Protein AF-A0A151KTA2-F1 (afdb_monomer)

Solvent-accessible surface area (backbone atoms only — not comparable to full-atom values): 4756 Å² total; per-residue (Å²): 134,83,81,78,67,82,59,58,68,58,54,52,51,52,52,51,50,43,20,61,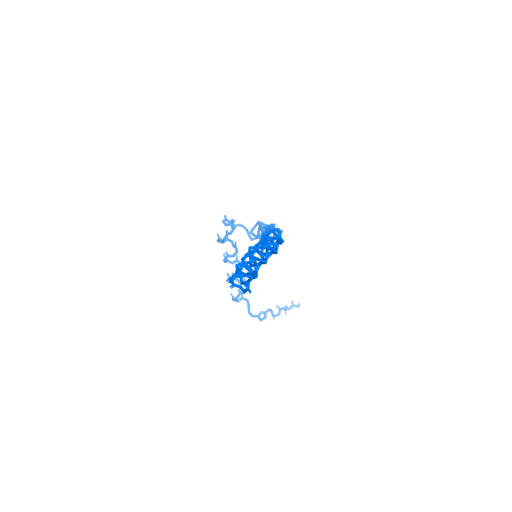78,58,71,32,95,46,69,70,58,14,53,54,50,48,51,53,48,52,53,49,52,50,54,52,49,52,53,53,50,54,52,49,54,51,52,52,52,51,51,51,53,51,50,53,52,54,50,52,50,51,55,51,50,53,52,51,50,55,54,56,66,75,73,110

Organism: NCBI:txid1763883

Foldseek 3Di:
DPPPPPCPVVVVVVLVVLCVVQVHPDSVSSVVSVVVVVVVVVVVVVVVVVVVVVVVVVVVVVVVVVVVVVVVVVVVVVVVVVVD

Radius of gyration: 28.85 Å; Cα contacts (8 Å, |Δi|>4): 17; chains: 1; bounding box: 74×25×71 Å

Sequence (84 aa):
MAITIRDTNEHEQMLSKLKEQTGETTLSKALLKGGYEAIRYRELYLSLKDENQRLQSELYENHKSISRFFDALDGLKDTMEKGA

Mean predicted aligned error: 9.0 Å

Secondary structure (DSSP, 8-state):
-----TTHHHHHHHHHHHHHHHT-SSHHHHHHHHHHHHHHHHHHHHHHHHHHHHHHHHHHHHHHHHHHHHHHHHHHHHHHHH--

pLDDT: mean 88.82, std 13.53, range [36.41, 98.25]

Structure (mmCIF, N/CA/C/O backbone):
data_AF-A0A151KTA2-F1
#
_entry.id   AF-A0A151KTA2-F1
#
loop_
_atom_site.group_PDB
_atom_site.id
_atom_site.type_symbol
_atom_site.label_atom_id
_atom_site.label_alt_id
_atom_site.label_comp_id
_atom_site.label_asym_id
_atom_site.label_entity_id
_atom_site.label_seq_id
_atom_site.pdbx_PDB_ins_code
_atom_site.Cartn_x
_atom_site.Cartn_y
_atom_site.Cartn_z
_atom_site.occupancy
_atom_site.B_iso_or_equiv
_atom_site.auth_seq_id
_atom_site.auth_comp_id
_atom_site.auth_asym_id
_atom_site.auth_atom_id
_atom_site.pdbx_PDB_model_num
ATOM 1 N N . MET A 1 1 ? -39.032 -11.686 18.192 1.00 36.41 1 MET A N 1
ATOM 2 C CA . MET A 1 1 ? -38.229 -12.018 16.996 1.00 36.41 1 MET A CA 1
ATOM 3 C C . MET A 1 1 ? -36.846 -12.423 17.460 1.00 36.41 1 MET A C 1
ATOM 5 O O . MET A 1 1 ? -36.097 -11.558 17.890 1.00 36.41 1 MET A O 1
ATOM 9 N N . ALA A 1 2 ? -36.522 -13.713 17.440 1.00 44.66 2 ALA A N 1
ATOM 10 C CA . ALA A 1 2 ? -35.137 -14.140 17.586 1.00 44.66 2 ALA A CA 1
ATOM 11 C C . ALA A 1 2 ? -34.528 -14.116 16.182 1.00 44.66 2 ALA A C 1
ATOM 13 O O . ALA A 1 2 ? -34.818 -14.997 15.378 1.00 44.66 2 ALA A O 1
ATOM 14 N N . ILE A 1 3 ? -33.753 -13.077 15.858 1.00 52.53 3 ILE A N 1
ATOM 15 C CA . ILE A 1 3 ? -32.851 -13.139 14.706 1.00 52.53 3 ILE A CA 1
ATOM 16 C C . ILE A 1 3 ? -31.832 -14.210 15.087 1.00 52.53 3 ILE A C 1
ATOM 18 O O . ILE A 1 3 ? -30.951 -13.970 15.907 1.00 52.53 3 ILE A O 1
ATOM 22 N N . THR A 1 4 ? -32.015 -15.430 14.590 1.00 56.38 4 THR A N 1
ATOM 23 C CA . THR A 1 4 ? -31.033 -16.499 14.757 1.00 56.38 4 THR A CA 1
ATOM 24 C C . THR A 1 4 ? -29.870 -16.145 13.840 1.00 56.38 4 THR A C 1
ATOM 26 O O . THR A 1 4 ? -29.845 -16.528 12.673 1.00 56.38 4 THR A O 1
ATOM 29 N N . ILE A 1 5 ? -28.955 -15.310 14.335 1.00 58.06 5 ILE A N 1
ATOM 30 C CA . ILE A 1 5 ? -27.685 -15.048 13.664 1.00 58.06 5 ILE A CA 1
ATOM 31 C C . ILE A 1 5 ? -26.963 -16.398 13.650 1.00 58.06 5 ILE A C 1
ATOM 33 O O . ILE A 1 5 ? -26.525 -16.882 14.691 1.00 58.06 5 ILE A O 1
ATOM 37 N N . ARG A 1 6 ? -26.934 -17.068 12.494 1.00 61.16 6 ARG A N 1
ATOM 38 C CA . ARG A 1 6 ? -25.995 -18.172 12.276 1.00 61.16 6 ARG A CA 1
ATOM 39 C C . ARG A 1 6 ? -24.586 -17.569 12.387 1.00 61.16 6 ARG A C 1
ATOM 41 O O . ARG A 1 6 ? -24.385 -16.444 11.941 1.00 61.16 6 ARG A O 1
ATOM 48 N N . ASP A 1 7 ? -23.683 -18.281 13.056 1.00 65.31 7 ASP A N 1
ATOM 49 C CA . ASP A 1 7 ? -22.279 -17.898 13.296 1.00 65.31 7 ASP A CA 1
ATOM 50 C C . ASP A 1 7 ? -22.002 -16.850 14.395 1.00 65.31 7 ASP A C 1
ATO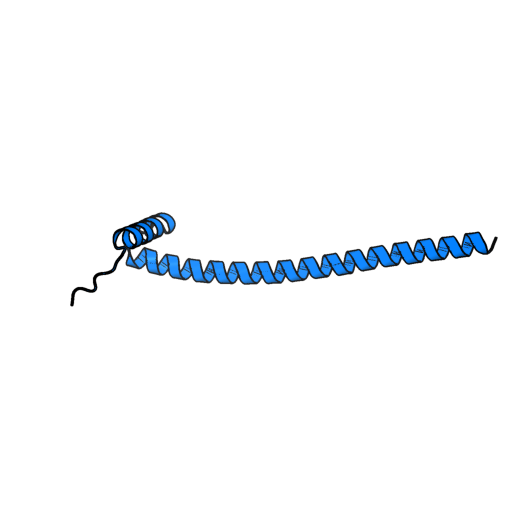M 52 O O . ASP A 1 7 ? -21.050 -16.072 14.318 1.00 65.31 7 ASP A O 1
ATOM 56 N N . THR A 1 8 ? -22.761 -16.872 15.500 1.00 75.62 8 THR A N 1
ATOM 57 C CA . THR A 1 8 ? -22.471 -16.047 16.698 1.00 75.62 8 THR A CA 1
ATOM 58 C C . THR A 1 8 ? -21.042 -16.204 17.221 1.00 75.62 8 THR A C 1
ATOM 60 O O . THR A 1 8 ? -20.444 -15.219 17.644 1.00 75.62 8 THR A O 1
ATOM 63 N N . ASN A 1 9 ? -20.475 -17.413 17.149 1.00 81.12 9 ASN A N 1
ATOM 64 C CA . ASN A 1 9 ? -19.099 -17.670 17.582 1.00 81.12 9 ASN A CA 1
ATOM 65 C C . ASN A 1 9 ? -18.074 -16.919 16.722 1.00 81.12 9 ASN A C 1
ATOM 67 O O . ASN A 1 9 ? -17.114 -16.367 17.252 1.00 81.12 9 ASN A O 1
ATOM 71 N N . GLU A 1 10 ? -18.267 -16.875 15.403 1.00 82.38 10 GLU A N 1
ATOM 72 C CA . GLU A 1 10 ? -17.358 -16.157 14.504 1.00 82.38 10 GLU A CA 1
ATOM 73 C C . GLU A 1 10 ? -17.472 -14.648 14.706 1.00 82.38 10 GLU A C 1
ATOM 75 O O . GLU A 1 10 ? -16.465 -13.939 14.760 1.00 82.38 10 GLU A O 1
ATOM 80 N N . HIS A 1 11 ? -18.699 -14.163 14.899 1.00 83.31 11 HIS 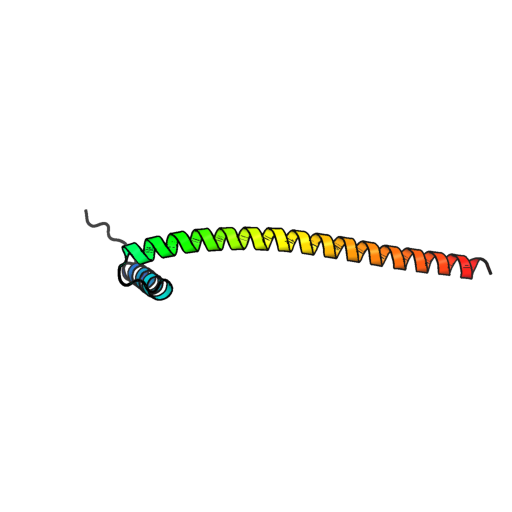A N 1
ATOM 81 C CA . HIS A 1 11 ? -18.959 -12.761 15.189 1.00 83.31 11 HIS A CA 1
ATOM 82 C C . HIS A 1 11 ? -18.310 -12.319 16.509 1.00 83.31 11 HIS A C 1
ATOM 84 O O . HIS A 1 11 ? -17.671 -11.267 16.557 1.00 83.31 11 HIS A O 1
ATOM 90 N N . GLU A 1 12 ? -18.408 -13.121 17.571 1.00 85.00 12 GLU A N 1
AT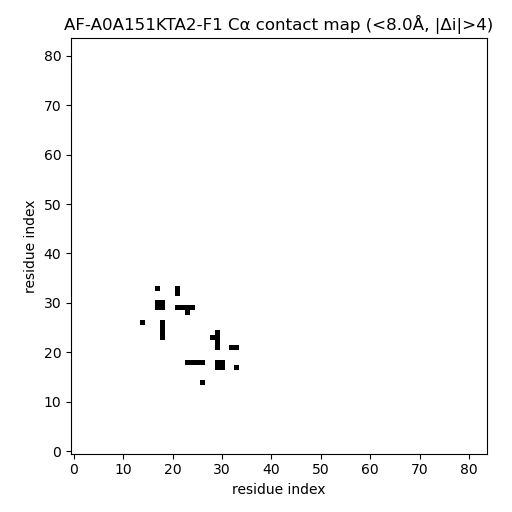OM 91 C CA . GLU A 1 12 ? -17.718 -12.849 18.838 1.00 85.00 12 GLU A CA 1
ATOM 92 C C . GLU A 1 12 ? -16.196 -12.880 18.686 1.00 85.00 12 GLU A C 1
ATOM 94 O O . GLU A 1 12 ? -15.515 -11.980 19.183 1.00 85.00 12 GLU A O 1
ATOM 99 N N . GLN A 1 13 ? -15.651 -13.853 17.950 1.00 89.12 13 GLN A N 1
ATOM 100 C CA . GLN A 1 13 ? -14.213 -13.923 17.678 1.00 89.12 13 GLN A CA 1
ATOM 101 C C . GLN A 1 13 ? -13.718 -12.698 16.905 1.00 89.12 13 GLN A C 1
ATOM 103 O O . GLN A 1 13 ? -12.673 -12.137 17.243 1.00 89.12 13 GLN A O 1
ATOM 108 N N . MET A 1 14 ? -14.466 -12.252 15.895 1.00 88.62 14 MET A N 1
ATOM 109 C CA . MET A 1 14 ? -14.145 -11.054 15.122 1.00 88.62 14 MET A CA 1
ATOM 110 C C . MET A 1 14 ? -14.135 -9.807 16.014 1.00 88.62 14 MET A C 1
ATOM 112 O O . MET A 1 14 ? -13.186 -9.025 15.972 1.00 88.62 14 MET A O 1
ATOM 116 N N . LEU A 1 15 ? -15.158 -9.628 16.853 1.00 89.81 15 LEU A N 1
ATOM 117 C CA . LEU A 1 15 ? -15.258 -8.473 17.749 1.00 89.81 15 LEU A CA 1
ATOM 118 C C . LEU A 1 15 ? -14.184 -8.499 18.849 1.00 89.81 15 LEU A C 1
ATOM 120 O O . LEU A 1 15 ? -13.664 -7.446 19.219 1.00 89.81 15 LEU A O 1
ATOM 124 N N . SER A 1 16 ? -13.816 -9.685 19.340 1.00 89.81 16 SER A N 1
ATOM 125 C CA . SER A 1 16 ? -12.713 -9.858 20.291 1.00 89.81 16 SER A CA 1
ATOM 126 C C . SER A 1 16 ? -11.372 -9.475 19.666 1.00 89.81 16 SER A C 1
ATOM 128 O O . SER A 1 16 ? -10.630 -8.689 20.253 1.00 89.81 16 SER A O 1
ATOM 130 N N . LYS A 1 17 ? -11.090 -9.946 18.444 1.00 91.75 17 LYS A N 1
ATOM 131 C CA . LYS A 1 17 ? -9.884 -9.562 17.694 1.00 91.75 17 LYS A CA 1
ATOM 132 C C . LYS A 1 17 ? -9.844 -8.063 17.418 1.00 91.75 17 LYS A C 1
ATOM 134 O O . LYS A 1 17 ? -8.802 -7.442 17.585 1.00 91.75 17 LYS A O 1
ATOM 139 N N . LEU A 1 18 ? -10.978 -7.462 17.054 1.00 92.06 18 LEU A N 1
ATOM 140 C CA . LEU A 1 18 ? -11.057 -6.022 16.822 1.00 92.06 18 LEU A CA 1
ATOM 141 C C . LEU A 1 18 ? -10.724 -5.225 18.090 1.00 92.06 18 LEU A C 1
ATOM 143 O O . LEU A 1 18 ? -9.992 -4.239 18.025 1.00 92.06 18 LEU A O 1
ATOM 147 N N . LYS A 1 19 ? -11.227 -5.649 19.255 1.00 92.62 19 LYS A N 1
ATOM 148 C CA . LYS A 1 19 ? -10.882 -5.034 20.546 1.00 92.62 19 LYS A CA 1
ATOM 149 C C . LYS A 1 19 ? -9.394 -5.140 20.858 1.00 92.62 19 LYS A C 1
ATOM 151 O O . LYS A 1 19 ? -8.800 -4.152 21.277 1.00 92.62 19 LYS A O 1
ATOM 156 N N . GLU A 1 20 ? -8.798 -6.303 20.620 1.00 93.12 20 GLU A N 1
ATOM 157 C CA . GLU A 1 20 ? -7.365 -6.529 20.815 1.00 93.12 20 GLU A CA 1
ATOM 158 C C . GLU A 1 20 ? -6.526 -5.637 19.888 1.00 93.12 20 GLU A C 1
ATOM 160 O O . GLU A 1 20 ? -5.675 -4.887 20.359 1.00 93.12 20 GLU A O 1
ATOM 165 N N . GLN A 1 21 ? -6.832 -5.630 18.589 1.00 91.31 21 GLN A N 1
ATOM 166 C CA . GLN A 1 21 ? -6.135 -4.821 17.582 1.00 91.31 21 GLN A CA 1
ATOM 167 C C . GLN A 1 21 ? -6.252 -3.318 17.837 1.00 91.31 21 GLN A C 1
ATOM 169 O O . GLN A 1 21 ? -5.319 -2.562 17.576 1.00 91.31 21 GLN A O 1
ATOM 174 N N . THR A 1 22 ? -7.401 -2.870 18.342 1.00 90.38 22 THR A N 1
ATOM 175 C CA . THR A 1 22 ? -7.629 -1.454 18.653 1.00 90.38 22 THR A CA 1
ATOM 176 C C . THR A 1 22 ? -7.143 -1.068 20.051 1.00 90.38 22 THR A C 1
ATOM 178 O O . THR A 1 22 ? -7.035 0.126 20.333 1.00 90.38 22 THR A O 1
ATOM 181 N N . GLY A 1 23 ? -6.825 -2.033 20.920 1.00 91.25 23 GLY A N 1
ATOM 182 C CA . GLY A 1 23 ? -6.473 -1.806 22.325 1.00 91.25 23 GLY A CA 1
ATOM 183 C C . GLY A 1 23 ? -7.628 -1.256 23.171 1.00 91.25 23 GLY A C 1
ATOM 184 O O . GLY A 1 23 ? -7.397 -0.703 24.245 1.0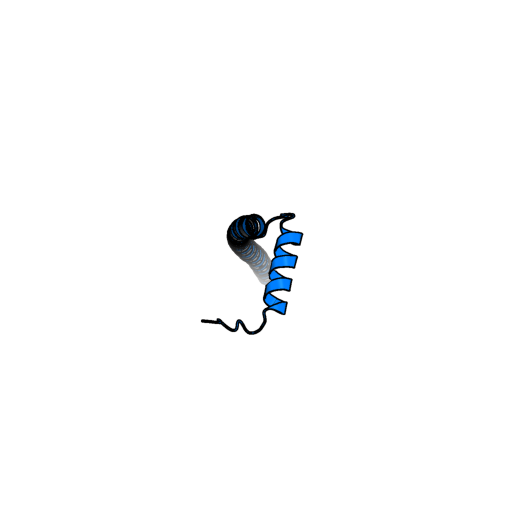0 91.25 23 GLY A O 1
ATOM 185 N N . GLU A 1 24 ? -8.870 -1.353 22.689 1.00 92.00 24 GLU A N 1
ATOM 186 C CA . GLU A 1 24 ? -10.031 -0.735 23.328 1.00 92.00 24 GLU A CA 1
ATOM 187 C C . GLU A 1 24 ? -10.802 -1.729 24.204 1.00 92.00 24 GLU A C 1
ATOM 189 O O . GLU A 1 24 ? -11.169 -2.834 23.802 1.00 92.00 24 GLU A O 1
ATOM 194 N N . THR A 1 25 ? -11.147 -1.299 25.417 1.00 86.31 25 THR A N 1
ATOM 195 C CA . THR A 1 25 ? -11.852 -2.139 26.400 1.00 86.31 25 THR A CA 1
ATOM 196 C C . THR A 1 25 ? -13.349 -2.273 26.113 1.00 86.31 25 THR A C 1
ATOM 198 O O . THR A 1 25 ? -13.983 -3.267 26.481 1.00 86.31 25 THR A O 1
ATOM 201 N N . THR A 1 26 ? -13.934 -1.303 25.407 1.00 91.25 26 THR A N 1
ATOM 202 C CA . THR A 1 26 ? -15.366 -1.276 25.066 1.00 91.25 26 THR A CA 1
ATOM 203 C C . THR A 1 26 ? -15.584 -1.528 23.582 1.00 91.25 26 THR A C 1
ATOM 205 O O . THR A 1 26 ? -14.827 -1.038 22.746 1.00 91.25 26 THR A O 1
ATOM 208 N N . LEU A 1 27 ? -16.642 -2.273 23.254 1.00 88.94 27 LEU A N 1
ATOM 209 C CA . LEU A 1 27 ? -16.914 -2.669 21.874 1.00 88.94 27 LEU A CA 1
ATOM 210 C C . LEU A 1 27 ? -17.192 -1.461 20.971 1.00 88.94 27 LEU A C 1
ATOM 212 O O . LEU A 1 27 ? -16.662 -1.383 19.870 1.00 88.94 27 LEU A O 1
ATOM 216 N N . SER A 1 28 ? -17.966 -0.490 21.458 1.00 91.06 28 SER A N 1
ATOM 217 C CA . SER A 1 28 ? -18.300 0.713 20.695 1.00 91.06 28 SER A CA 1
ATOM 218 C C . SER A 1 28 ? -17.059 1.531 20.329 1.00 91.06 28 SER A C 1
ATOM 220 O O . SER A 1 28 ? -16.951 1.997 19.199 1.00 91.06 28 SER A O 1
ATOM 222 N N . LYS A 1 29 ? -16.087 1.665 21.246 1.00 91.12 29 LYS A N 1
ATOM 223 C CA . LYS A 1 29 ? -14.812 2.342 20.951 1.00 91.12 29 LYS A CA 1
ATOM 224 C C . LYS A 1 29 ? -13.967 1.554 19.954 1.00 91.12 29 LYS A C 1
ATOM 226 O O . LYS A 1 29 ? -13.433 2.159 19.031 1.00 91.12 29 LYS A O 1
ATOM 231 N N . ALA A 1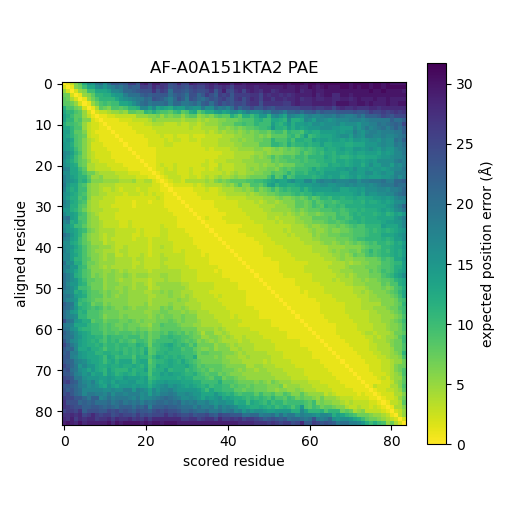 30 ? -13.903 0.229 20.099 1.00 93.38 30 ALA A N 1
ATOM 232 C CA . ALA A 1 30 ? -13.198 -0.639 19.158 1.00 93.38 30 ALA A CA 1
ATOM 233 C C . ALA A 1 30 ? -13.775 -0.528 17.737 1.00 93.38 30 ALA A C 1
ATOM 235 O O . ALA A 1 30 ? -13.027 -0.393 16.776 1.00 93.38 30 ALA A O 1
ATOM 236 N N . LEU A 1 31 ? -15.104 -0.506 17.600 1.00 93.25 31 LEU A N 1
ATOM 237 C CA . LEU A 1 31 ? -15.780 -0.338 16.311 1.00 93.25 31 LEU A CA 1
ATOM 238 C C . LEU A 1 31 ? -15.529 1.040 15.695 1.00 93.25 31 LEU A C 1
ATOM 240 O O . LEU A 1 31 ? -15.208 1.124 14.514 1.00 93.25 31 LEU A O 1
ATOM 244 N N . LEU A 1 32 ? -15.634 2.112 16.486 1.00 94.00 32 LEU A N 1
ATOM 245 C CA . LEU A 1 32 ? -15.357 3.468 16.005 1.00 94.00 32 LEU A CA 1
ATOM 246 C C . LEU A 1 32 ? -13.906 3.601 15.538 1.00 94.00 32 LEU A C 1
ATOM 248 O O . LEU A 1 32 ? -13.654 4.038 14.418 1.00 94.00 32 LEU A O 1
ATOM 252 N N . LYS A 1 33 ? -12.957 3.181 16.376 1.00 93.44 33 LYS A N 1
ATOM 253 C CA . LYS A 1 33 ? -11.526 3.246 16.072 1.00 93.44 33 LYS A CA 1
ATOM 254 C C . LYS A 1 33 ? -11.168 2.372 14.876 1.00 93.44 33 LYS A C 1
ATOM 256 O O . LYS A 1 33 ? -10.510 2.849 13.962 1.00 93.44 33 LYS A O 1
ATOM 261 N N . GLY A 1 34 ? -11.669 1.138 14.837 1.00 93.94 34 GLY A N 1
ATOM 262 C CA . GLY A 1 34 ? -11.498 0.238 13.700 1.00 93.94 34 GLY A CA 1
ATOM 263 C C . GLY A 1 34 ? -12.066 0.810 12.401 1.00 93.94 34 GLY A C 1
ATOM 264 O O . GLY A 1 34 ? -11.430 0.699 11.358 1.00 93.94 34 GLY A O 1
ATOM 265 N N . GLY A 1 35 ? -13.220 1.481 12.463 1.00 94.31 35 GLY A N 1
ATOM 266 C CA . GLY A 1 35 ? -13.817 2.161 11.314 1.00 94.31 35 GLY A CA 1
ATOM 267 C C . GLY A 1 35 ? -12.949 3.303 10.782 1.00 94.31 35 GLY A C 1
ATOM 268 O O . GLY A 1 35 ? -12.692 3.363 9.581 1.00 94.31 35 GLY A O 1
ATOM 269 N N . TYR A 1 36 ? -12.448 4.175 11.662 1.00 95.69 36 TYR A N 1
ATOM 270 C CA . TYR A 1 36 ? -11.548 5.261 11.257 1.00 95.69 36 TYR A CA 1
ATOM 271 C C . TYR A 1 36 ? -10.216 4.744 10.707 1.00 95.69 36 TYR A C 1
ATOM 273 O O . TYR A 1 36 ? -9.754 5.234 9.677 1.00 95.69 36 TYR A O 1
ATOM 281 N N . GLU A 1 37 ? -9.623 3.729 11.338 1.00 95.06 37 GLU A N 1
ATOM 282 C CA . GLU A 1 37 ? -8.394 3.106 10.837 1.00 95.06 37 GLU A CA 1
ATOM 283 C C . GLU A 1 37 ? -8.618 2.451 9.468 1.00 95.06 37 GLU A C 1
ATOM 285 O O . GLU A 1 37 ? -7.795 2.614 8.572 1.00 95.06 37 GLU A O 1
ATOM 290 N N . ALA A 1 38 ? -9.753 1.782 9.240 1.00 95.50 38 ALA A N 1
ATOM 291 C CA . ALA A 1 38 ? -10.071 1.197 7.936 1.00 95.50 38 ALA A CA 1
ATOM 292 C C . ALA A 1 38 ? -10.162 2.256 6.822 1.00 95.50 38 ALA A C 1
ATOM 294 O O . ALA A 1 38 ? -9.650 2.039 5.720 1.00 95.50 38 ALA A O 1
ATOM 295 N N . ILE A 1 39 ? -10.773 3.412 7.108 1.00 96.44 39 ILE A N 1
ATOM 296 C CA . ILE A 1 39 ? -10.822 4.550 6.175 1.00 96.44 39 ILE A CA 1
ATOM 297 C C . ILE A 1 39 ? -9.406 5.060 5.897 1.00 96.44 39 ILE A C 1
ATOM 299 O O . ILE A 1 39 ? -9.004 5.168 4.739 1.00 96.44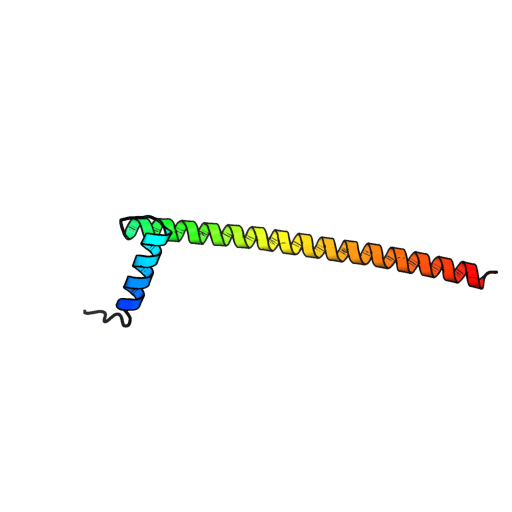 39 ILE A O 1
ATOM 303 N N . ARG A 1 40 ? -8.617 5.284 6.950 1.00 96.50 40 ARG A N 1
ATOM 304 C CA . ARG A 1 40 ? -7.240 5.771 6.842 1.00 96.50 40 ARG A CA 1
ATOM 305 C C . ARG A 1 40 ? -6.346 4.827 6.039 1.00 96.50 40 ARG A C 1
ATOM 307 O O . ARG A 1 40 ? -5.593 5.274 5.178 1.00 96.50 40 ARG A O 1
ATOM 314 N N . TYR A 1 41 ? -6.428 3.521 6.286 1.00 96.44 41 TYR A N 1
ATOM 315 C CA . TYR A 1 41 ? -5.653 2.529 5.543 1.00 96.44 41 TYR A CA 1
ATOM 316 C C . TYR A 1 41 ? -6.055 2.467 4.074 1.00 96.44 41 TYR A C 1
ATOM 318 O O . TYR A 1 41 ? -5.191 2.304 3.214 1.00 96.44 41 TYR A O 1
ATOM 326 N N . ARG A 1 42 ? -7.344 2.640 3.766 1.00 97.12 42 ARG A N 1
ATOM 327 C CA . ARG A 1 42 ? -7.807 2.751 2.382 1.00 97.12 42 ARG A CA 1
ATOM 328 C C . ARG A 1 42 ? -7.203 3.971 1.692 1.00 97.12 42 ARG A C 1
ATOM 330 O O . ARG A 1 42 ? -6.715 3.840 0.574 1.00 97.12 42 ARG A O 1
ATOM 337 N N . GLU A 1 43 ? -7.235 5.134 2.332 1.00 97.44 43 GLU A N 1
ATOM 338 C CA . GLU A 1 43 ? -6.656 6.365 1.780 1.00 97.44 43 GLU A CA 1
ATOM 339 C C . GLU A 1 43 ? -5.144 6.228 1.563 1.00 97.44 43 GLU A C 1
ATOM 341 O O . GLU A 1 43 ? -4.639 6.554 0.488 1.00 97.44 43 GLU A O 1
ATOM 346 N N . LEU A 1 44 ? -4.435 5.654 2.540 1.00 97.88 44 LEU A N 1
ATOM 347 C CA . LEU A 1 44 ? -3.006 5.364 2.434 1.00 97.88 44 LEU A CA 1
ATOM 348 C C . LEU A 1 44 ? -2.704 4.421 1.265 1.00 97.88 44 LEU A C 1
ATOM 350 O O . LEU A 1 44 ? -1.782 4.675 0.493 1.00 97.88 44 LEU A O 1
ATOM 354 N N . TYR A 1 45 ? -3.486 3.351 1.116 1.00 97.94 45 TYR A N 1
ATOM 355 C CA . TYR A 1 45 ? -3.330 2.409 0.013 1.00 97.94 45 TYR A CA 1
ATOM 356 C C . TYR A 1 45 ? -3.520 3.083 -1.348 1.00 97.94 45 TYR A C 1
ATOM 358 O O . TYR A 1 45 ? -2.722 2.847 -2.252 1.00 97.94 45 TYR A O 1
ATOM 366 N N . LEU A 1 46 ? -4.550 3.920 -1.500 1.00 97.94 46 LEU A N 1
ATOM 367 C CA . LEU A 1 46 ? -4.806 4.632 -2.754 1.00 97.94 46 LEU A CA 1
ATOM 368 C C . LEU A 1 46 ? -3.652 5.578 -3.103 1.00 97.94 46 LEU A C 1
ATOM 370 O O . LEU A 1 46 ? -3.150 5.523 -4.220 1.00 97.94 46 LEU A O 1
ATOM 374 N N . SER A 1 47 ? -3.164 6.347 -2.128 1.00 97.62 47 SER A N 1
ATOM 375 C CA . SER A 1 47 ? -2.009 7.234 -2.310 1.00 97.62 47 SER A CA 1
ATOM 376 C C . SER A 1 47 ? -0.750 6.471 -2.745 1.00 97.62 47 SER A C 1
ATOM 378 O O . SER A 1 47 ? -0.129 6.800 -3.755 1.00 97.62 47 SER A O 1
ATOM 380 N N . LEU A 1 48 ? -0.414 5.386 -2.036 1.00 97.75 48 LEU A N 1
ATOM 381 C CA . LEU A 1 48 ? 0.748 4.556 -2.365 1.00 97.75 48 LEU A CA 1
ATOM 382 C C . LEU A 1 48 ? 0.611 3.878 -3.728 1.00 97.75 48 LEU A C 1
ATOM 384 O O . LEU A 1 48 ? 1.601 3.710 -4.437 1.00 97.75 48 LEU A O 1
ATOM 388 N N . LYS A 1 49 ? -0.604 3.468 -4.099 1.00 98.06 49 LYS A N 1
ATOM 389 C CA . LYS A 1 49 ? -0.879 2.873 -5.405 1.00 98.06 49 LYS A CA 1
ATOM 390 C C . LYS A 1 49 ? -0.630 3.881 -6.524 1.00 98.06 49 LYS A C 1
ATOM 392 O O . LYS A 1 49 ? 0.049 3.529 -7.487 1.00 98.06 49 LYS A O 1
ATOM 397 N N . ASP A 1 50 ? -1.142 5.099 -6.386 1.00 97.50 50 ASP A N 1
ATOM 398 C CA . ASP A 1 50 ? -0.977 6.156 -7.386 1.00 97.50 50 ASP A CA 1
ATOM 399 C C . ASP A 1 50 ? 0.503 6.545 -7.530 1.00 97.50 50 ASP A C 1
ATOM 401 O O . ASP A 1 50 ? 1.022 6.654 -8.644 1.00 97.50 50 ASP A O 1
ATOM 405 N N . GLU A 1 51 ? 1.224 6.663 -6.412 1.00 97.94 51 GLU A N 1
ATOM 406 C CA . GLU A 1 51 ? 2.665 6.923 -6.425 1.00 97.94 51 GLU A CA 1
ATOM 407 C C . GLU A 1 51 ? 3.448 5.787 -7.096 1.00 97.94 51 GLU A C 1
ATOM 409 O O . GLU A 1 51 ? 4.313 6.041 -7.936 1.00 97.94 51 GLU A O 1
ATOM 414 N N . ASN A 1 52 ? 3.122 4.531 -6.785 1.00 98.06 52 ASN A N 1
ATOM 415 C CA . ASN A 1 52 ? 3.779 3.376 -7.388 1.00 98.06 52 ASN A CA 1
ATOM 416 C C . ASN A 1 52 ? 3.543 3.328 -8.905 1.00 98.06 52 ASN A C 1
ATOM 418 O O . ASN A 1 52 ? 4.486 3.132 -9.667 1.00 98.06 52 ASN A O 1
ATOM 422 N N . GLN A 1 53 ? 2.313 3.583 -9.357 1.00 97.94 53 GLN A N 1
ATOM 423 C CA . GLN A 1 53 ? 1.987 3.651 -10.784 1.00 97.94 53 GLN A CA 1
ATOM 424 C C . GLN A 1 53 ? 2.759 4.763 -11.504 1.00 97.94 53 GLN A C 1
ATOM 426 O O . GLN A 1 53 ? 3.271 4.540 -12.607 1.00 97.94 53 GLN A O 1
ATOM 431 N N . ARG A 1 54 ? 2.899 5.938 -10.876 1.00 98.25 54 ARG A N 1
ATOM 432 C CA . ARG A 1 54 ? 3.720 7.034 -11.409 1.00 98.25 54 ARG A CA 1
ATOM 433 C C . ARG A 1 54 ? 5.183 6.613 -11.541 1.00 98.25 54 ARG A C 1
ATOM 435 O O . ARG A 1 54 ? 5.753 6.740 -12.621 1.00 98.25 54 ARG A O 1
ATOM 442 N N . LEU A 1 55 ? 5.767 6.061 -10.478 1.00 98.25 55 LEU A N 1
ATOM 443 C CA . LEU A 1 55 ? 7.167 5.628 -10.465 1.00 98.25 55 LEU A CA 1
ATOM 444 C C . LEU A 1 55 ? 7.443 4.513 -11.483 1.00 98.25 55 LEU A C 1
ATOM 446 O O . LEU A 1 55 ? 8.466 4.543 -12.161 1.00 98.25 55 LEU A O 1
ATOM 450 N N . GLN A 1 56 ? 6.527 3.553 -11.636 1.00 98.06 56 GLN A N 1
ATOM 451 C CA . GLN A 1 56 ? 6.637 2.510 -12.658 1.00 98.06 56 GLN A CA 1
ATOM 452 C C . GLN A 1 56 ? 6.629 3.095 -14.073 1.00 98.06 56 GLN A C 1
ATOM 454 O O . GLN A 1 56 ? 7.420 2.674 -14.917 1.00 98.06 56 GLN A O 1
ATOM 459 N N . SER A 1 57 ? 5.767 4.083 -14.321 1.00 97.75 57 SER A N 1
ATOM 460 C CA . SER A 1 57 ? 5.688 4.764 -15.616 1.00 97.75 57 SER A CA 1
ATOM 461 C C . SER A 1 57 ? 6.970 5.546 -15.918 1.00 97.75 57 SER A C 1
ATOM 463 O O . SER A 1 57 ? 7.507 5.453 -17.019 1.00 97.75 57 SER A O 1
ATOM 465 N N . GLU A 1 58 ? 7.510 6.261 -14.928 1.00 97.81 58 GLU A N 1
ATOM 466 C CA . GLU A 1 58 ? 8.784 6.983 -15.051 1.00 97.81 58 GLU A CA 1
ATOM 467 C C . GLU A 1 58 ? 9.957 6.035 -15.314 1.00 97.81 58 GLU A C 1
ATOM 469 O O . GLU A 1 58 ? 10.786 6.295 -16.187 1.00 97.81 58 GLU A O 1
ATOM 474 N N . LEU A 1 59 ? 10.015 4.906 -14.604 1.00 97.69 59 LEU A N 1
ATOM 475 C CA . LEU A 1 59 ? 11.048 3.892 -14.807 1.00 97.69 59 LEU A CA 1
ATOM 476 C C . LEU A 1 59 ? 10.979 3.320 -16.225 1.00 97.69 59 LEU A C 1
ATOM 478 O O . LEU A 1 59 ? 12.011 3.201 -16.886 1.00 97.69 59 LEU A O 1
ATOM 482 N N . TYR A 1 60 ? 9.774 3.018 -16.710 1.00 97.69 60 TYR A N 1
ATOM 483 C CA . TYR A 1 60 ? 9.567 2.526 -18.067 1.00 97.69 60 TYR A CA 1
ATOM 484 C C . TYR A 1 60 ? 10.048 3.526 -19.128 1.00 97.69 60 TYR A C 1
ATOM 486 O O . TYR A 1 60 ? 10.812 3.153 -20.021 1.00 97.69 60 TYR A O 1
ATOM 494 N N . GLU A 1 61 ? 9.663 4.800 -19.020 1.00 97.62 61 GLU A N 1
ATOM 495 C CA . GLU A 1 61 ? 10.091 5.824 -19.981 1.00 97.62 61 GLU A CA 1
ATOM 496 C C . GLU A 1 61 ? 11.604 6.076 -19.921 1.00 97.62 61 GLU A C 1
ATOM 498 O O . GLU A 1 61 ? 12.253 6.189 -20.964 1.00 97.62 61 GLU A O 1
ATOM 503 N N . ASN A 1 62 ? 12.200 6.067 -18.727 1.00 96.69 62 ASN A N 1
ATOM 504 C CA . ASN A 1 62 ? 13.651 6.166 -18.570 1.00 96.69 62 ASN A CA 1
ATOM 505 C C . ASN A 1 62 ? 14.372 4.983 -19.225 1.00 96.69 62 ASN A C 1
ATOM 507 O O . ASN A 1 62 ? 15.331 5.178 -19.970 1.00 96.69 62 ASN A O 1
ATOM 511 N N . HIS A 1 63 ? 13.890 3.759 -19.002 1.00 97.12 63 HIS A N 1
ATOM 512 C CA . HIS A 1 63 ? 14.457 2.560 -19.614 1.00 97.12 63 HIS A CA 1
ATOM 513 C C . HIS A 1 63 ? 14.389 2.619 -21.145 1.00 97.12 63 HIS A C 1
ATOM 515 O O . HIS A 1 63 ? 15.373 2.353 -21.834 1.00 97.12 63 HIS A O 1
ATOM 521 N N . LYS A 1 64 ? 13.248 3.048 -21.685 1.00 97.31 64 LYS A N 1
ATOM 522 C CA . LYS A 1 64 ? 13.041 3.239 -23.123 1.00 97.31 64 LYS A CA 1
ATOM 523 C C . LYS A 1 64 ? 13.956 4.315 -23.709 1.00 97.31 64 LYS A C 1
ATOM 525 O O . LYS A 1 64 ? 14.464 4.138 -24.814 1.00 97.31 64 LYS A O 1
ATOM 530 N N . SER A 1 65 ? 14.177 5.413 -22.988 1.00 96.31 65 SER A N 1
ATOM 531 C CA . SER A 1 65 ? 15.114 6.470 -23.390 1.00 96.31 65 SER A CA 1
ATOM 532 C C . SER A 1 65 ? 16.549 5.945 -23.476 1.00 96.31 65 SER A C 1
ATOM 534 O O . SER A 1 65 ? 17.226 6.148 -24.483 1.00 96.31 65 SER A O 1
ATOM 536 N N . ILE A 1 66 ? 16.978 5.188 -22.462 1.00 96.50 66 ILE A N 1
ATOM 537 C CA . ILE A 1 66 ? 18.303 4.559 -22.422 1.00 96.50 66 ILE A CA 1
ATOM 538 C C . ILE A 1 66 ? 18.467 3.557 -23.570 1.00 96.50 66 ILE A C 1
ATOM 540 O O . ILE A 1 66 ? 19.476 3.604 -24.268 1.00 96.50 66 ILE A O 1
ATOM 544 N N . SER A 1 67 ? 17.474 2.694 -23.808 1.00 96.12 67 SER A N 1
ATOM 545 C CA . SER A 1 67 ? 17.507 1.739 -24.926 1.00 96.12 67 SER A CA 1
ATOM 546 C C . SER A 1 67 ? 17.688 2.459 -26.260 1.00 96.12 67 SER A C 1
ATOM 548 O O . SER A 1 67 ? 18.609 2.144 -27.002 1.00 96.12 67 SER A O 1
ATOM 550 N N . ARG A 1 68 ? 16.883 3.498 -26.519 1.00 96.06 68 ARG A N 1
ATOM 551 C CA . ARG A 1 68 ? 16.980 4.295 -27.752 1.00 96.06 68 ARG A CA 1
ATOM 552 C C . ARG A 1 68 ? 18.340 4.957 -27.928 1.00 96.06 68 ARG A C 1
ATOM 554 O O . ARG A 1 68 ? 18.801 5.098 -29.055 1.00 96.06 68 ARG A O 1
ATOM 561 N N . PHE A 1 69 ? 18.959 5.401 -26.836 1.00 96.25 69 PHE A N 1
ATOM 562 C CA . PHE A 1 69 ? 20.300 5.971 -26.882 1.00 96.25 69 PHE A CA 1
ATOM 563 C C . PHE A 1 69 ? 21.331 4.931 -27.333 1.00 96.25 69 PHE A C 1
ATOM 565 O O . PHE A 1 69 ? 22.126 5.224 -28.224 1.00 96.25 69 PHE A O 1
ATOM 572 N N . PHE A 1 70 ? 21.294 3.721 -26.766 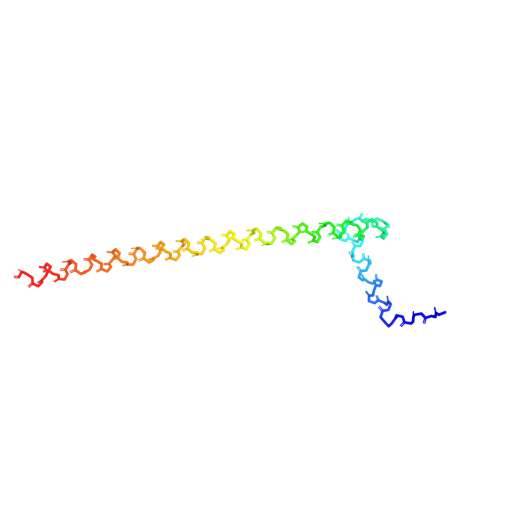1.00 96.06 70 PHE A N 1
ATOM 573 C CA . PHE A 1 70 ? 22.184 2.638 -27.188 1.00 96.06 70 PHE A CA 1
ATOM 574 C C . PHE A 1 70 ? 21.914 2.199 -28.631 1.00 96.06 70 PHE A C 1
ATOM 576 O O . PHE A 1 70 ? 22.861 2.099 -29.402 1.00 96.06 70 PHE A O 1
ATOM 583 N N . ASP A 1 71 ? 20.647 2.069 -29.032 1.00 95.50 71 ASP A N 1
ATOM 584 C CA . ASP A 1 71 ? 20.275 1.738 -30.415 1.00 95.50 71 ASP A CA 1
ATOM 585 C C . ASP A 1 71 ? 20.825 2.776 -31.413 1.00 95.50 71 ASP A C 1
ATOM 587 O O . ASP A 1 71 ? 21.343 2.433 -32.477 1.00 95.50 71 ASP A O 1
ATOM 591 N N . ALA A 1 72 ? 20.738 4.066 -31.071 1.00 94.38 72 ALA A N 1
ATOM 592 C CA . ALA A 1 72 ? 21.275 5.146 -31.896 1.00 94.38 72 ALA A CA 1
ATOM 593 C C . ALA A 1 72 ? 22.811 5.130 -31.952 1.00 94.38 72 ALA A C 1
ATOM 595 O O . ALA A 1 72 ? 23.391 5.410 -33.004 1.00 94.38 72 ALA A O 1
ATOM 596 N N . LEU A 1 73 ? 23.469 4.806 -30.836 1.00 94.81 73 LEU A N 1
ATOM 597 C CA . LEU A 1 73 ? 24.923 4.697 -30.759 1.00 94.81 73 LEU A CA 1
ATOM 598 C C . LEU A 1 73 ? 25.444 3.529 -31.606 1.00 94.81 73 LEU A C 1
ATOM 600 O O . LEU A 1 73 ? 26.401 3.707 -32.362 1.00 94.81 73 LEU A O 1
ATOM 604 N N . ASP A 1 74 ? 24.794 2.369 -31.519 1.00 93.81 74 ASP A N 1
ATOM 605 C CA . ASP A 1 74 ? 25.122 1.198 -32.332 1.00 93.81 74 ASP A CA 1
ATOM 606 C C . ASP A 1 74 ? 24.891 1.488 -33.817 1.00 93.81 74 ASP A C 1
ATOM 608 O O . ASP A 1 74 ? 25.771 1.230 -34.637 1.00 93.81 74 ASP A O 1
ATOM 612 N N . GLY A 1 75 ? 23.772 2.133 -34.166 1.00 92.88 75 GLY A N 1
ATOM 613 C CA . GLY A 1 75 ? 23.506 2.576 -35.535 1.00 92.88 75 GLY A CA 1
ATOM 614 C C . GLY A 1 75 ? 24.586 3.517 -36.081 1.00 92.88 75 GLY A C 1
ATOM 615 O O . GLY A 1 75 ? 25.029 3.359 -37.220 1.00 92.88 75 GLY A O 1
ATOM 616 N N . LEU A 1 76 ? 25.064 4.467 -35.268 1.00 92.44 76 LEU A N 1
ATOM 617 C CA . LEU A 1 76 ? 26.163 5.355 -35.654 1.00 92.44 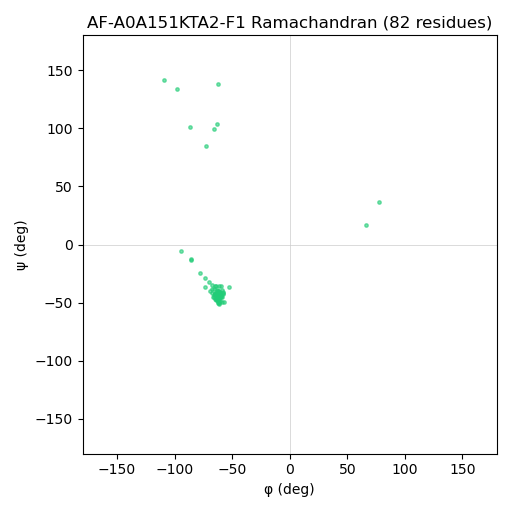76 LEU A CA 1
ATOM 618 C C . LEU A 1 76 ? 27.453 4.566 -35.907 1.00 92.44 76 LEU A C 1
ATOM 620 O O . LEU A 1 76 ? 28.113 4.777 -36.926 1.00 92.44 76 LEU A O 1
ATOM 624 N N . LYS A 1 77 ? 27.799 3.639 -35.011 1.00 91.75 77 LYS A N 1
ATOM 625 C CA . LYS A 1 77 ? 28.991 2.796 -35.146 1.00 91.75 77 LYS A CA 1
ATOM 626 C C . LYS A 1 77 ? 28.953 1.969 -36.435 1.00 91.75 77 LYS A C 1
ATOM 628 O O . LYS A 1 77 ? 29.920 1.985 -37.193 1.00 91.75 77 LYS A O 1
ATOM 633 N N . ASP A 1 78 ? 27.809 1.361 -36.733 1.00 91.12 78 ASP A N 1
ATOM 634 C CA . ASP A 1 78 ? 27.566 0.588 -37.954 1.00 91.12 78 ASP A CA 1
ATOM 635 C C . ASP A 1 78 ? 27.778 1.416 -39.232 1.00 91.12 78 ASP A C 1
ATOM 637 O O . ASP A 1 78 ? 28.343 0.933 -40.216 1.00 91.12 78 ASP A O 1
ATOM 641 N N . THR A 1 79 ? 27.331 2.677 -39.234 1.00 88.94 79 THR A N 1
ATOM 642 C CA . THR A 1 79 ? 27.534 3.578 -40.382 1.00 88.94 79 THR A CA 1
ATOM 643 C C . THR A 1 79 ? 28.988 4.004 -40.555 1.00 88.94 79 THR A C 1
ATOM 645 O O . THR A 1 79 ? 29.428 4.183 -41.689 1.00 88.94 79 THR A O 1
ATOM 648 N N . MET A 1 80 ? 29.750 4.128 -39.463 1.00 83.56 80 MET A N 1
ATOM 649 C CA . MET A 1 80 ? 31.177 4.446 -39.536 1.00 83.56 80 MET A CA 1
ATOM 650 C C . MET A 1 80 ? 32.014 3.256 -40.015 1.00 83.56 80 MET A C 1
ATOM 652 O O . MET A 1 80 ? 32.956 3.456 -40.774 1.00 83.56 80 MET A O 1
ATOM 656 N N . GLU A 1 81 ? 31.660 2.026 -39.632 1.00 76.62 81 GLU A N 1
ATOM 657 C CA . GLU A 1 81 ? 32.366 0.812 -40.072 1.00 76.62 81 GLU A CA 1
ATOM 658 C C . GLU A 1 81 ? 32.084 0.450 -41.540 1.00 76.62 81 GLU A C 1
ATOM 660 O O . GLU A 1 81 ? 32.947 -0.114 -42.202 1.00 76.62 81 GLU A O 1
ATOM 665 N N . LYS A 1 82 ? 30.905 0.794 -42.078 1.00 69.44 82 LYS A N 1
ATOM 666 C CA . LYS A 1 82 ? 30.549 0.564 -43.496 1.00 69.44 82 LYS A CA 1
ATOM 667 C C . LYS A 1 82 ? 31.012 1.677 -44.446 1.00 69.44 82 LYS A C 1
ATOM 669 O O . LYS A 1 82 ? 30.935 1.503 -45.659 1.00 69.44 82 LYS A O 1
ATOM 674 N N . GLY A 1 83 ? 31.414 2.829 -43.907 1.00 59.03 83 GLY A N 1
ATOM 675 C CA . GLY A 1 83 ? 31.916 3.979 -44.667 1.00 59.03 83 GLY A CA 1
ATOM 676 C C . GLY A 1 83 ? 33.443 4.037 -44.811 1.00 59.03 83 GLY A C 1
ATOM 677 O O . GLY A 1 83 ? 33.930 4.923 -45.515 1.00 59.03 83 GLY A O 1
ATOM 678 N N . ALA A 1 84 ? 34.172 3.130 -44.151 1.00 51.34 84 ALA A N 1
ATOM 679 C CA . ALA A 1 84 ? 35.622 2.931 -44.250 1.00 51.34 84 ALA A CA 1
ATOM 680 C C . ALA A 1 84 ? 35.949 1.727 -45.147 1.00 51.34 84 ALA A C 1
ATOM 682 O O . ALA A 1 84 ? 37.010 1.773 -45.810 1.00 51.34 84 ALA A O 1
#